Protein AF-A0A0F9A7K4-F1 (afdb_monomer_lite)

Organism: NCBI:txid412755

Secondary structure (DSSP, 8-state):
--B--SHHHHHHHHHHHHTT-TT--B-TTS-BSB--BSS--TT--BHHHHHHHHHHHHHTTSS----HHHHHHHHTEEE-TTS-EEEPTT---HHHHHHHHHHHHHHHS-S----HHHHHHHHGGG-

Structure (mmCIF, N/CA/C/O backbone):
data_AF-A0A0F9A7K4-F1
#
_entry.id   AF-A0A0F9A7K4-F1
#
loop_
_atom_site.group_PDB
_atom_site.id
_atom_site.type_symbol
_atom_site.label_atom_id
_atom_site.label_alt_id
_atom_site.label_comp_id
_atom_site.label_asym_id
_atom_site.label_entity_id
_atom_site.label_seq_id
_atom_site.pdbx_PDB_ins_code
_atom_site.Cartn_x
_atom_site.Cartn_y
_atom_site.Cartn_z
_atom_site.occupancy
_atom_site.B_iso_or_equiv
_atom_site.auth_seq_id
_atom_site.auth_comp_id
_atom_site.auth_asym_id
_atom_site.auth_atom_id
_atom_site.pdbx_PDB_model_num
ATOM 1 N N . ALA A 1 1 ? -9.219 -1.024 3.654 1.00 82.94 1 ALA A N 1
ATOM 2 C CA . ALA A 1 1 ? -9.339 0.405 4.002 1.00 82.94 1 ALA A CA 1
ATOM 3 C C . ALA A 1 1 ? -8.943 1.223 2.784 1.00 82.94 1 ALA A C 1
ATOM 5 O O . ALA A 1 1 ? -7.880 0.925 2.249 1.00 82.94 1 ALA A O 1
ATOM 6 N N . PRO A 1 2 ? -9.754 2.189 2.325 1.00 89.75 2 PRO A N 1
ATOM 7 C CA . PRO A 1 2 ? -9.342 3.106 1.262 1.00 89.75 2 PRO A CA 1
ATOM 8 C C . PRO A 1 2 ? -8.127 3.936 1.696 1.00 89.75 2 PRO A C 1
ATOM 10 O O . PRO A 1 2 ? -8.063 4.356 2.855 1.00 89.75 2 PRO A O 1
ATOM 13 N N . GLU A 1 3 ? -7.175 4.175 0.792 1.00 87.94 3 GLU A N 1
ATOM 14 C CA . GLU A 1 3 ? -6.106 5.145 1.038 1.00 87.94 3 GLU A CA 1
ATOM 15 C C . GLU A 1 3 ? -6.681 6.568 0.995 1.00 87.94 3 GLU A C 1
ATOM 17 O O . GLU A 1 3 ? -7.413 6.943 0.082 1.00 87.94 3 GLU A O 1
ATOM 22 N N . ARG A 1 4 ? -6.336 7.379 1.991 1.00 88.00 4 ARG A N 1
ATOM 23 C CA . ARG A 1 4 ? -6.690 8.792 2.110 1.00 88.00 4 ARG A CA 1
ATOM 24 C C . ARG A 1 4 ? -5.601 9.643 1.450 1.00 88.00 4 ARG A C 1
ATOM 26 O O . ARG A 1 4 ? -4.825 10.301 2.140 1.00 88.00 4 ARG A O 1
ATOM 33 N N . ASN A 1 5 ? -5.539 9.613 0.119 1.00 79.62 5 ASN A N 1
ATOM 34 C CA . ASN A 1 5 ? -4.499 10.258 -0.700 1.00 79.62 5 ASN A CA 1
ATOM 35 C C . ASN A 1 5 ? -4.916 11.606 -1.337 1.00 79.62 5 ASN A C 1
ATOM 37 O O . ASN A 1 5 ? -4.456 11.961 -2.417 1.00 79.62 5 ASN A O 1
ATOM 41 N N . GLY A 1 6 ? -5.765 12.387 -0.663 1.00 77.19 6 GLY A N 1
ATOM 42 C CA . GLY A 1 6 ? -6.286 13.659 -1.181 1.00 77.19 6 GLY A CA 1
ATOM 43 C C . GLY A 1 6 ? -7.694 13.503 -1.760 1.00 77.19 6 GLY A C 1
ATOM 44 O O . GLY A 1 6 ? -8.545 12.879 -1.123 1.00 77.19 6 GLY A O 1
ATOM 45 N N . THR A 1 7 ? -7.952 14.076 -2.940 1.00 81.50 7 THR A N 1
ATOM 46 C CA . THR A 1 7 ? -9.302 14.191 -3.527 1.00 81.50 7 THR A CA 1
ATOM 47 C C . THR A 1 7 ? -9.945 12.836 -3.835 1.00 81.50 7 THR A C 1
ATOM 49 O O . THR A 1 7 ? -11.072 12.592 -3.414 1.00 81.50 7 THR A O 1
ATOM 52 N N . VAL A 1 8 ? -9.234 11.927 -4.514 1.00 85.56 8 VAL A N 1
ATOM 53 C CA . VAL A 1 8 ? -9.802 10.638 -4.957 1.00 85.56 8 VAL A CA 1
ATOM 54 C C . VAL A 1 8 ? -10.168 9.754 -3.764 1.00 85.56 8 VAL A C 1
ATOM 56 O O . VAL A 1 8 ? -11.312 9.313 -3.648 1.00 85.56 8 VAL A O 1
ATOM 59 N N . GLY A 1 9 ? -9.238 9.560 -2.822 1.00 86.06 9 GLY A N 1
ATOM 60 C CA . GLY A 1 9 ? -9.520 8.840 -1.580 1.00 86.06 9 GLY A CA 1
ATOM 61 C C . GLY A 1 9 ? -10.646 9.480 -0.758 1.00 86.06 9 GLY A C 1
ATOM 62 O O . GLY A 1 9 ? -11.473 8.774 -0.184 1.00 86.06 9 GLY A O 1
ATOM 63 N N . GLY A 1 10 ? -10.723 10.815 -0.744 1.00 88.69 10 GLY A N 1
ATOM 64 C CA . GLY A 1 10 ? -11.799 11.561 -0.089 1.00 88.69 10 GLY A CA 1
ATOM 65 C C . GLY A 1 10 ? -13.185 11.253 -0.661 1.00 88.69 10 GLY A C 1
ATOM 66 O O . GLY A 1 10 ? -14.105 10.987 0.110 1.00 88.69 10 GLY A O 1
ATOM 67 N N . ILE A 1 11 ? -13.319 11.211 -1.991 1.00 92.69 11 ILE A N 1
ATOM 68 C CA . ILE A 1 11 ? -14.580 10.875 -2.675 1.00 92.69 11 ILE A CA 1
ATOM 69 C C . ILE A 1 11 ? -15.017 9.447 -2.336 1.00 92.69 11 ILE A C 1
ATOM 71 O O . ILE A 1 11 ? -16.181 9.216 -2.013 1.00 92.69 11 ILE A O 1
ATOM 75 N N . VAL A 1 12 ? -14.088 8.487 -2.350 1.00 92.50 12 VAL A N 1
ATOM 76 C CA . VAL A 1 12 ? -14.391 7.091 -1.996 1.00 92.50 12 VAL A CA 1
ATOM 77 C C . VAL A 1 12 ? -14.906 6.993 -0.558 1.00 92.50 12 VAL A C 1
ATOM 79 O O . VAL A 1 12 ? -15.922 6.348 -0.304 1.00 92.50 12 VAL A O 1
ATOM 82 N N . LEU A 1 13 ? -14.248 7.670 0.387 1.00 93.00 13 LEU A N 1
ATOM 83 C CA . LEU A 1 13 ? -14.691 7.713 1.784 1.00 93.00 13 LEU A CA 1
ATOM 84 C C . LEU A 1 13 ? -16.062 8.385 1.927 1.00 93.00 13 LEU A C 1
ATOM 86 O O . LEU A 1 13 ? -16.905 7.887 2.669 1.00 93.00 13 LEU A O 1
ATOM 90 N N . GLN A 1 14 ? -16.314 9.472 1.194 1.00 93.31 14 GLN A N 1
ATOM 91 C CA . GLN A 1 14 ? -17.624 10.119 1.167 1.00 93.31 14 GLN A CA 1
ATOM 92 C C . GLN A 1 14 ? -18.713 9.155 0.681 1.00 93.31 14 GLN A C 1
ATOM 94 O O . GLN A 1 14 ? -19.751 9.044 1.330 1.00 93.31 14 GLN A O 1
ATOM 99 N N . LYS A 1 15 ? -18.467 8.397 -0.393 1.00 95.00 15 LYS A N 1
ATOM 100 C CA . LYS A 1 15 ? -19.420 7.391 -0.884 1.00 95.00 15 LYS A CA 1
ATOM 101 C C . LYS A 1 15 ? -19.687 6.287 0.131 1.00 95.00 15 LYS A C 1
ATOM 103 O O . LYS A 1 15 ? -20.841 5.917 0.318 1.00 95.00 15 LYS A O 1
ATOM 108 N N . PHE A 1 16 ? -18.672 5.822 0.857 1.00 94.88 16 PHE A N 1
ATOM 109 C CA . PHE A 1 16 ? -18.898 4.881 1.958 1.00 94.88 16 PHE A CA 1
ATOM 110 C C . PHE A 1 16 ? -19.798 5.460 3.062 1.00 94.88 16 PHE A C 1
ATOM 112 O O . PHE A 1 16 ? -20.638 4.730 3.589 1.00 94.88 16 PHE A O 1
ATOM 119 N N . ARG A 1 17 ? -19.676 6.757 3.385 1.00 92.75 17 ARG A N 1
ATOM 120 C CA . ARG A 1 17 ? -20.570 7.430 4.348 1.00 92.75 17 ARG A CA 1
ATOM 121 C C . ARG A 1 17 ? -22.000 7.538 3.830 1.00 92.75 17 ARG A C 1
ATOM 123 O O . ARG A 1 17 ? -22.928 7.235 4.572 1.00 92.75 17 ARG A O 1
ATOM 130 N N . GLU A 1 18 ? -22.175 7.942 2.572 1.00 96.25 18 GLU A N 1
ATOM 131 C CA . GLU A 1 18 ? -23.491 8.041 1.920 1.00 96.25 18 GLU A CA 1
ATOM 132 C C . GLU A 1 18 ? -24.209 6.684 1.909 1.00 96.25 18 GLU A C 1
ATOM 134 O O . GLU A 1 18 ? -25.393 6.601 2.227 1.00 96.25 18 GLU A O 1
ATOM 139 N N . LEU A 1 19 ? -23.46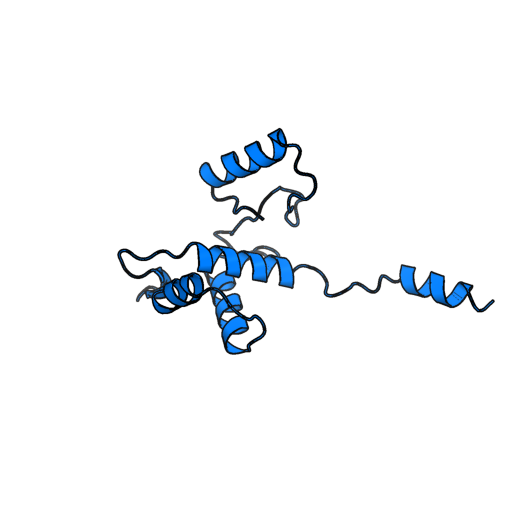4 5.607 1.642 1.00 96.50 19 LEU A N 1
ATOM 140 C CA . LEU A 1 19 ? -23.955 4.227 1.676 1.00 96.50 19 LEU A CA 1
ATOM 141 C C . LEU A 1 19 ? -24.108 3.656 3.096 1.00 96.50 19 LEU A C 1
ATOM 143 O O . LEU A 1 19 ? -24.484 2.495 3.240 1.00 96.50 19 LEU A O 1
ATOM 147 N N . ARG A 1 20 ? -23.809 4.440 4.142 1.00 93.44 20 ARG A N 1
ATOM 148 C CA . ARG A 1 20 ? -23.839 4.021 5.555 1.00 93.44 20 ARG A CA 1
ATOM 149 C C . ARG A 1 20 ? -23.055 2.729 5.811 1.00 93.44 20 ARG A C 1
ATOM 151 O O . ARG A 1 20 ? -23.492 1.873 6.577 1.00 93.44 20 ARG A O 1
ATOM 158 N N . TYR A 1 21 ? -21.898 2.580 5.166 1.00 93.44 21 TYR A N 1
ATOM 159 C CA . TYR A 1 21 ? -21.072 1.388 5.320 1.00 93.44 21 TYR A CA 1
ATOM 160 C C . TYR A 1 21 ? -20.572 1.264 6.773 1.00 93.44 21 TYR A C 1
ATOM 162 O O . TYR A 1 21 ? -19.856 2.155 7.238 1.00 93.44 21 TYR A O 1
ATOM 170 N N . PRO A 1 22 ? -20.921 0.185 7.498 1.00 88.69 22 PRO A N 1
ATOM 171 C CA . PRO A 1 22 ? -20.736 0.130 8.951 1.00 88.69 22 PRO A CA 1
ATOM 172 C C . PRO A 1 22 ? -19.274 -0.069 9.371 1.00 88.69 22 PRO A C 1
ATOM 174 O O . PRO A 1 22 ? -18.840 0.452 10.393 1.00 88.69 22 PRO A O 1
ATOM 177 N N . GLU A 1 23 ? -18.488 -0.779 8.560 1.00 89.00 23 GLU A N 1
ATOM 178 C CA . GLU A 1 23 ? -17.170 -1.305 8.945 1.00 89.00 23 GLU A CA 1
ATOM 179 C C . GLU A 1 23 ? -16.014 -0.537 8.288 1.00 89.00 23 GLU A C 1
ATOM 181 O O . GLU A 1 23 ? -15.056 -1.111 7.752 1.00 89.00 23 GLU A O 1
ATOM 186 N N . LEU A 1 24 ? -16.108 0.795 8.263 1.00 90.56 24 LEU A N 1
ATOM 187 C CA . LEU A 1 24 ? -15.055 1.622 7.687 1.00 90.56 24 LEU A CA 1
ATOM 188 C C . LEU A 1 24 ? -13.849 1.690 8.633 1.00 90.56 24 LEU A C 1
ATOM 190 O O . LEU A 1 24 ? -13.953 2.127 9.777 1.00 90.56 24 LEU A O 1
ATOM 194 N N . TYR A 1 25 ? -12.680 1.281 8.134 1.00 89.31 25 TYR A N 1
ATOM 195 C CA . TYR A 1 25 ? -11.431 1.361 8.893 1.00 89.31 25 TYR A CA 1
ATOM 196 C C . TYR A 1 25 ? -11.144 2.795 9.351 1.00 89.31 25 TYR A C 1
ATOM 198 O O . TYR A 1 25 ? -11.228 3.737 8.555 1.00 89.31 25 TYR A O 1
ATOM 206 N N . ARG A 1 26 ? -10.725 2.923 10.612 1.00 88.50 26 ARG A N 1
ATOM 207 C CA . ARG A 1 26 ? -10.264 4.165 11.230 1.00 88.50 26 ARG A CA 1
ATOM 208 C C . ARG A 1 26 ? -8.816 4.006 11.681 1.00 88.50 26 ARG A C 1
ATOM 210 O O . ARG A 1 26 ? -8.445 2.950 12.195 1.00 88.50 26 ARG A O 1
ATOM 217 N N . ASP A 1 27 ? -8.022 5.045 11.461 1.00 85.06 27 ASP A N 1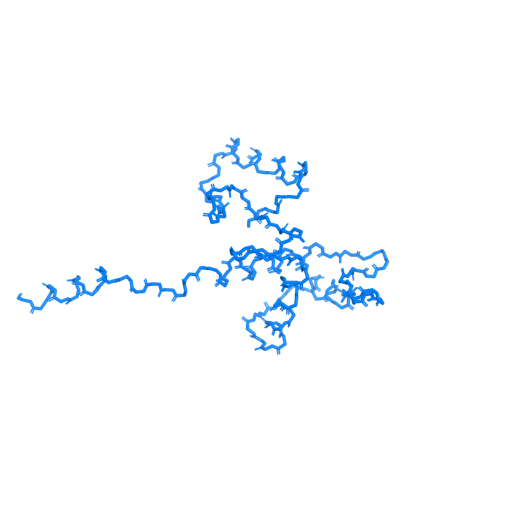
ATOM 218 C CA . ASP A 1 27 ? -6.652 5.130 11.959 1.00 85.06 27 ASP A CA 1
ATOM 219 C C . ASP A 1 27 ? -6.613 5.322 13.489 1.00 85.06 27 ASP A C 1
ATOM 221 O O . ASP A 1 27 ? -7.643 5.413 14.162 1.00 85.06 27 ASP A O 1
ATOM 225 N N . ASP A 1 28 ? -5.406 5.390 14.046 1.00 80.38 28 ASP A N 1
ATOM 226 C CA . ASP A 1 28 ? -5.138 5.601 15.474 1.00 80.38 28 ASP A CA 1
ATOM 227 C C . ASP A 1 28 ? -5.749 6.898 16.033 1.00 80.38 28 ASP A C 1
ATOM 229 O O . ASP A 1 28 ? -5.944 7.025 17.240 1.00 80.38 28 ASP A O 1
ATOM 233 N N . LYS A 1 29 ? -6.088 7.856 15.164 1.00 80.94 29 LYS A N 1
ATOM 234 C CA . LYS A 1 29 ? -6.719 9.135 15.519 1.00 80.94 29 LYS A CA 1
ATOM 235 C C . LYS A 1 29 ? -8.229 9.127 15.295 1.00 80.94 29 LYS A C 1
ATOM 237 O O . LYS A 1 29 ? -8.854 10.187 15.315 1.00 80.94 29 LYS A O 1
ATOM 242 N N . GLY A 1 30 ? -8.811 7.960 15.023 1.00 85.81 30 GLY A N 1
ATOM 243 C CA . GLY A 1 30 ? -10.232 7.800 14.734 1.00 85.81 30 GLY A CA 1
ATOM 244 C C . GLY A 1 30 ? -10.656 8.341 13.366 1.00 85.81 30 GLY A C 1
ATOM 245 O O . GLY A 1 30 ? -11.859 8.378 13.084 1.00 85.81 30 GLY A O 1
ATOM 246 N N . LYS A 1 31 ? -9.711 8.753 12.507 1.00 88.19 31 LYS A N 1
ATOM 247 C CA . LYS A 1 31 ? -10.026 9.270 11.174 1.00 88.19 31 LYS A CA 1
ATOM 248 C C . LYS A 1 31 ? -10.184 8.120 10.191 1.00 88.19 31 LYS A C 1
ATOM 250 O O . LYS A 1 31 ? -9.403 7.178 10.178 1.00 88.19 31 LYS A O 1
ATOM 255 N N . GLU A 1 32 ? -11.172 8.232 9.319 1.00 91.06 32 GLU A N 1
ATOM 256 C CA . GLU A 1 32 ? -11.500 7.187 8.352 1.00 91.06 32 GLU A CA 1
ATOM 257 C C . GLU A 1 32 ? -10.452 7.064 7.238 1.00 91.06 32 GLU A C 1
ATOM 259 O O . GLU A 1 32 ? -9.893 8.063 6.763 1.00 91.06 32 GLU A O 1
ATOM 264 N N . GLY A 1 33 ? -10.223 5.824 6.804 1.00 89.69 33 GLY A N 1
ATOM 265 C CA . GLY A 1 33 ? -9.249 5.481 5.773 1.00 89.69 33 GLY A CA 1
ATOM 266 C C . GLY A 1 33 ? -7.816 5.357 6.294 1.00 89.69 33 GLY A C 1
ATOM 267 O O . GLY A 1 33 ? -7.499 5.691 7.434 1.00 89.69 33 GLY A O 1
ATOM 268 N N . TRP A 1 34 ? -6.941 4.840 5.438 1.00 89.56 34 TRP A N 1
ATOM 269 C CA . TRP A 1 34 ? -5.512 4.718 5.715 1.00 89.56 34 TRP A CA 1
ATOM 270 C C . TRP A 1 34 ? -4.769 5.981 5.291 1.00 89.56 34 TRP A C 1
ATOM 272 O O . TRP A 1 34 ? -4.999 6.482 4.197 1.00 89.56 34 TRP A O 1
ATOM 282 N N . TYR A 1 35 ? -3.842 6.476 6.108 1.00 87.38 35 TYR A N 1
ATOM 283 C CA . TYR A 1 35 ? -3.010 7.622 5.746 1.00 87.38 35 TYR A CA 1
ATOM 284 C C . TYR A 1 35 ? -1.534 7.249 5.706 1.00 87.38 35 TYR A C 1
ATOM 286 O O . TYR A 1 35 ? -0.896 7.075 6.745 1.00 87.38 35 TYR A O 1
ATOM 294 N N . THR A 1 36 ? -0.987 7.192 4.495 1.00 83.88 36 THR A N 1
ATOM 295 C CA . THR A 1 36 ? 0.449 7.038 4.262 1.00 83.88 36 THR A CA 1
ATOM 296 C C . THR A 1 36 ? 1.138 8.374 4.550 1.00 83.88 36 THR A C 1
ATOM 298 O O . THR A 1 36 ? 0.899 9.368 3.865 1.00 83.88 36 THR A O 1
ATOM 301 N N . SER A 1 37 ? 1.968 8.436 5.592 1.00 78.06 37 SER A N 1
ATOM 302 C CA . SER A 1 37 ? 2.605 9.696 5.994 1.00 78.06 37 SER A CA 1
ATOM 303 C C . SER A 1 37 ? 3.829 10.003 5.135 1.00 78.06 37 SER A C 1
ATOM 305 O O . SER A 1 37 ? 4.619 9.115 4.845 1.00 78.06 37 SER A O 1
ATOM 307 N N . ALA A 1 38 ? 4.041 11.269 4.772 1.00 67.62 38 ALA A N 1
ATOM 308 C CA . ALA A 1 38 ? 5.302 11.701 4.160 1.00 67.62 38 ALA A CA 1
ATOM 309 C C . ALA A 1 38 ? 6.456 11.749 5.184 1.00 67.62 38 ALA A C 1
ATOM 311 O O . ALA A 1 38 ? 7.617 11.609 4.817 1.00 67.62 38 ALA A O 1
ATOM 312 N N . SER A 1 39 ? 6.134 11.914 6.473 1.00 63.81 39 SER A N 1
ATOM 313 C CA . SER A 1 39 ? 7.083 11.877 7.589 1.00 63.81 39 SER A CA 1
ATOM 314 C C . SER A 1 39 ? 6.639 10.849 8.631 1.00 63.81 39 SER A C 1
ATOM 316 O O . SER A 1 39 ? 5.545 10.939 9.203 1.00 63.81 39 SER A O 1
ATOM 318 N N . ALA A 1 40 ? 7.456 9.822 8.851 1.00 57.38 40 ALA A N 1
ATOM 319 C CA . ALA A 1 40 ? 7.178 8.798 9.847 1.00 57.38 40 ALA A CA 1
ATOM 320 C C . ALA A 1 40 ? 7.499 9.345 11.249 1.00 57.38 40 ALA A C 1
ATOM 322 O O . ALA A 1 40 ? 8.656 9.546 11.607 1.00 57.38 40 ALA A O 1
ATOM 323 N N . LYS A 1 41 ? 6.463 9.598 12.051 1.00 51.22 41 LYS A N 1
ATOM 324 C CA . LYS A 1 41 ? 6.562 9.596 13.516 1.00 51.22 41 LYS A CA 1
ATOM 325 C C . LYS A 1 41 ? 5.624 8.500 14.008 1.00 51.22 41 LYS A C 1
ATOM 327 O O . LYS A 1 41 ? 4.482 8.491 13.537 1.00 51.22 41 LYS A O 1
ATOM 332 N N . PRO A 1 42 ? 6.053 7.602 14.911 1.00 51.62 42 PRO A N 1
ATOM 333 C CA . PRO A 1 42 ? 5.193 6.536 15.414 1.00 51.62 42 PRO A CA 1
ATOM 334 C C . PRO A 1 42 ? 3.823 7.082 15.861 1.00 51.62 42 PRO A C 1
ATOM 336 O O . PRO A 1 42 ? 3.788 8.146 16.486 1.00 51.62 42 PRO A O 1
ATOM 339 N N . PRO A 1 43 ? 2.702 6.418 15.515 1.00 55.53 43 PRO A N 1
ATOM 340 C CA . PRO A 1 43 ? 2.580 5.114 14.840 1.00 55.53 43 PRO A CA 1
ATOM 341 C C . PRO A 1 43 ? 2.570 5.182 13.299 1.00 55.53 43 PRO A C 1
ATOM 343 O O . PRO A 1 43 ? 2.324 4.179 12.633 1.00 55.53 43 PRO A O 1
ATOM 346 N N . LYS A 1 44 ? 2.813 6.354 12.703 1.00 68.94 44 LYS A N 1
ATOM 347 C CA . LYS A 1 44 ? 2.761 6.537 11.251 1.00 68.94 44 LYS A CA 1
ATOM 348 C C . LYS A 1 44 ? 3.970 5.916 10.569 1.00 68.94 44 LYS A C 1
ATOM 350 O O . LYS A 1 44 ? 5.108 6.141 10.978 1.00 68.94 44 LYS A O 1
ATOM 355 N N . ILE A 1 45 ? 3.707 5.237 9.462 1.00 80.56 45 ILE A N 1
ATOM 356 C CA . ILE A 1 45 ? 4.721 4.694 8.568 1.00 80.56 45 ILE A CA 1
ATOM 357 C C . ILE A 1 45 ? 4.706 5.467 7.249 1.00 80.56 45 ILE A C 1
ATOM 359 O O . ILE A 1 45 ? 3.645 5.849 6.745 1.00 80.56 45 ILE A O 1
ATOM 363 N N . ASP A 1 46 ? 5.892 5.742 6.717 1.00 87.12 46 ASP A N 1
ATOM 364 C CA . ASP A 1 46 ? 6.024 6.305 5.378 1.00 87.12 46 ASP A CA 1
ATOM 365 C C . ASP A 1 46 ? 5.931 5.223 4.296 1.00 87.12 46 ASP A C 1
ATOM 367 O O . ASP A 1 46 ? 6.023 4.023 4.568 1.00 87.12 46 ASP A O 1
ATOM 371 N N . ARG A 1 47 ? 5.734 5.651 3.043 1.00 88.25 47 ARG A N 1
ATOM 372 C CA . ARG A 1 47 ? 5.591 4.739 1.897 1.00 88.25 47 ARG A CA 1
ATOM 373 C C . ARG A 1 47 ? 6.794 3.805 1.749 1.00 88.25 47 ARG A C 1
ATOM 375 O O . ARG A 1 47 ? 6.613 2.635 1.427 1.00 88.25 47 ARG A O 1
ATOM 382 N N . TYR A 1 48 ? 8.006 4.308 1.976 1.00 88.62 48 TYR A N 1
ATOM 383 C CA . TYR A 1 48 ? 9.228 3.526 1.818 1.00 88.62 48 TYR A CA 1
ATOM 384 C C . TYR A 1 48 ? 9.309 2.405 2.860 1.00 88.62 48 TYR A C 1
ATOM 386 O O . TYR A 1 48 ? 9.470 1.241 2.501 1.00 88.62 48 TYR A O 1
ATOM 394 N N . ASN A 1 49 ? 9.119 2.732 4.137 1.00 88.44 49 ASN A N 1
ATOM 395 C CA . ASN A 1 49 ? 9.122 1.775 5.236 1.00 88.44 49 ASN A CA 1
ATOM 396 C C . ASN A 1 49 ? 7.956 0.783 5.129 1.00 88.44 49 ASN A C 1
ATOM 398 O O . ASN A 1 49 ? 8.145 -0.406 5.379 1.00 88.44 49 ASN A O 1
ATOM 402 N N . MET A 1 50 ? 6.775 1.240 4.702 1.00 91.50 50 MET A N 1
ATOM 403 C CA . MET A 1 50 ? 5.619 0.379 4.442 1.00 91.50 50 MET A CA 1
ATOM 404 C C . MET A 1 50 ? 5.943 -0.692 3.398 1.00 91.50 50 MET A C 1
ATOM 406 O O . MET A 1 50 ? 5.683 -1.874 3.632 1.00 91.50 50 MET A O 1
ATOM 410 N N . LEU A 1 51 ? 6.524 -0.282 2.268 1.00 92.81 51 LEU A N 1
ATOM 411 C CA . LEU A 1 51 ? 6.899 -1.186 1.183 1.00 92.81 51 LEU A CA 1
ATOM 412 C C . LEU A 1 51 ? 8.039 -2.118 1.592 1.00 92.81 51 LEU A C 1
ATOM 414 O O . LEU A 1 51 ? 7.932 -3.317 1.363 1.00 92.81 51 LEU A O 1
ATOM 418 N N . LYS A 1 52 ? 9.065 -1.610 2.282 1.00 91.56 52 LYS A N 1
ATOM 419 C CA . LYS A 1 52 ? 10.182 -2.421 2.785 1.00 91.56 52 LYS A CA 1
ATOM 420 C C . LYS A 1 52 ? 9.715 -3.512 3.756 1.00 91.56 52 LYS A C 1
ATOM 422 O O . LYS A 1 52 ? 10.154 -4.654 3.672 1.00 91.56 52 LYS A O 1
ATOM 427 N N . GLN A 1 53 ? 8.804 -3.187 4.675 1.00 91.81 53 GLN A N 1
ATOM 428 C CA . GLN A 1 53 ? 8.235 -4.184 5.589 1.00 91.81 53 GLN A CA 1
ATOM 429 C C . GLN A 1 53 ? 7.370 -5.216 4.858 1.00 91.81 53 GLN A C 1
ATOM 431 O O . GLN A 1 53 ? 7.329 -6.378 5.260 1.00 91.81 53 GLN A O 1
ATOM 436 N N . TYR A 1 54 ? 6.666 -4.807 3.801 1.00 93.75 54 TYR A N 1
ATOM 437 C CA . TYR A 1 54 ? 5.878 -5.729 2.990 1.00 93.75 54 TYR A CA 1
ATOM 438 C C . TYR A 1 54 ? 6.761 -6.656 2.140 1.00 93.75 54 TYR A C 1
ATOM 440 O O . TYR A 1 54 ? 6.501 -7.856 2.084 1.00 93.75 54 TYR A O 1
ATOM 448 N N . GLU A 1 55 ? 7.833 -6.131 1.548 1.00 93.56 55 GLU A N 1
ATOM 449 C CA . GLU A 1 55 ? 8.871 -6.907 0.859 1.00 93.56 55 GLU A CA 1
ATOM 450 C C . GLU A 1 55 ? 9.454 -7.980 1.786 1.00 93.56 55 GLU A C 1
ATOM 452 O O . GLU A 1 55 ? 9.486 -9.161 1.437 1.00 93.56 55 GLU A O 1
ATOM 457 N N . GLU A 1 56 ? 9.815 -7.596 3.011 1.00 93.56 56 GLU A N 1
ATOM 458 C CA . GLU A 1 56 ? 10.312 -8.527 4.023 1.00 93.56 56 GLU A CA 1
ATOM 459 C C . GLU A 1 56 ? 9.280 -9.612 4.368 1.00 93.56 56 GLU A C 1
ATOM 461 O O . GLU A 1 56 ? 9.609 -10.795 4.454 1.00 93.56 56 GLU A O 1
ATOM 466 N N . ALA A 1 57 ? 8.004 -9.241 4.505 1.00 93.94 57 ALA A N 1
ATOM 467 C CA . ALA A 1 57 ? 6.930 -10.194 4.768 1.00 93.94 57 ALA A CA 1
ATOM 468 C C . ALA A 1 57 ? 6.746 -11.214 3.632 1.00 93.94 57 ALA A C 1
ATOM 470 O O . ALA A 1 57 ? 6.420 -12.373 3.899 1.00 93.94 57 ALA A O 1
ATOM 471 N N . ILE A 1 58 ? 6.960 -10.808 2.378 1.00 93.94 58 ILE A N 1
ATOM 472 C CA . ILE A 1 58 ? 6.957 -11.710 1.219 1.00 93.94 58 ILE A CA 1
ATOM 473 C C . ILE A 1 58 ? 8.172 -12.638 1.268 1.00 93.94 58 ILE A C 1
ATOM 475 O O . ILE A 1 58 ? 8.012 -13.855 1.156 1.00 93.94 58 ILE A O 1
ATOM 479 N N . ARG A 1 59 ? 9.369 -12.086 1.503 1.00 93.56 59 ARG A N 1
ATOM 480 C CA . ARG A 1 59 ? 10.627 -12.842 1.586 1.00 93.56 59 ARG A CA 1
ATOM 481 C C . ARG A 1 59 ? 10.580 -13.923 2.667 1.00 93.56 59 ARG A C 1
ATOM 483 O O . ARG A 1 59 ? 11.000 -15.051 2.431 1.00 93.56 59 ARG A O 1
ATOM 490 N N . LEU A 1 60 ? 10.008 -13.595 3.825 1.00 95.50 60 LEU A N 1
ATOM 491 C CA . LEU A 1 60 ? 9.823 -14.510 4.955 1.00 95.50 60 LEU A CA 1
ATOM 492 C C . LEU A 1 60 ? 8.568 -15.393 4.842 1.00 95.50 60 LEU A C 1
ATOM 494 O O . LEU A 1 60 ? 8.254 -16.126 5.778 1.00 95.50 60 LEU A O 1
ATOM 498 N N . ARG A 1 61 ? 7.817 -15.317 3.733 1.00 92.81 61 ARG A N 1
ATOM 499 C CA . ARG A 1 61 ? 6.542 -16.035 3.527 1.00 92.81 61 ARG A CA 1
ATOM 500 C C . ARG A 1 61 ? 5.504 -15.80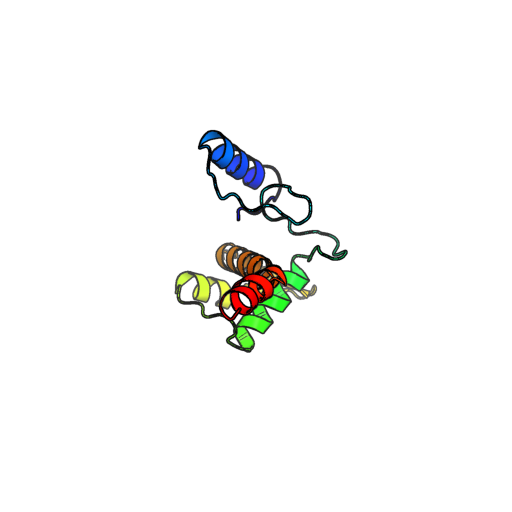2 4.638 1.00 92.81 61 ARG A C 1
ATOM 502 O O . ARG A 1 61 ? 4.622 -16.627 4.862 1.00 92.81 61 ARG A O 1
ATOM 509 N N . ALA A 1 62 ? 5.551 -14.649 5.305 1.00 93.31 62 ALA A N 1
ATOM 510 C CA . ALA A 1 62 ? 4.571 -14.247 6.318 1.00 93.31 62 ALA A CA 1
ATOM 511 C C . ALA A 1 62 ? 3.208 -13.840 5.708 1.00 93.31 62 ALA A C 1
ATOM 513 O O . ALA A 1 62 ? 2.207 -13.649 6.417 1.00 93.31 62 ALA A O 1
ATOM 514 N N . THR A 1 63 ? 3.164 -13.702 4.381 1.00 91.56 63 THR A N 1
ATOM 515 C CA . THR A 1 63 ? 1.964 -13.498 3.571 1.00 91.56 63 THR A CA 1
ATOM 516 C C . THR A 1 63 ? 2.089 -14.243 2.240 1.00 91.56 63 THR A C 1
ATOM 518 O O . THR A 1 63 ? 3.193 -14.434 1.733 1.00 91.56 63 THR A O 1
ATOM 521 N N . VAL A 1 64 ? 0.958 -14.669 1.672 1.00 91.38 64 VAL A N 1
ATOM 522 C CA . VAL A 1 64 ? 0.898 -15.409 0.402 1.00 91.38 64 VAL A CA 1
ATOM 523 C C . VAL A 1 64 ? 0.098 -14.599 -0.613 1.00 91.38 64 VAL A C 1
ATOM 525 O O . VAL A 1 64 ? -1.043 -14.211 -0.351 1.00 91.38 64 VAL A O 1
ATOM 528 N N . VAL A 1 65 ? 0.681 -14.358 -1.787 1.00 93.25 65 VAL A N 1
ATOM 529 C CA . VAL A 1 65 ? 0.021 -13.665 -2.900 1.00 93.25 65 VAL A CA 1
ATOM 530 C C . VAL A 1 65 ? -0.489 -14.707 -3.889 1.00 93.25 65 VAL A C 1
ATOM 532 O O . VAL A 1 65 ? 0.294 -15.439 -4.479 1.00 93.25 65 VAL A O 1
ATOM 535 N N . ARG A 1 66 ? -1.814 -14.783 -4.054 1.00 93.62 66 ARG A N 1
ATOM 536 C CA . ARG A 1 66 ? -2.487 -15.745 -4.952 1.00 93.62 66 ARG A CA 1
ATOM 537 C C . ARG A 1 66 ? -3.053 -15.118 -6.230 1.00 93.62 66 ARG A C 1
ATOM 539 O O . ARG A 1 66 ? -3.737 -15.786 -6.989 1.00 93.62 66 ARG A O 1
ATOM 546 N N . SER A 1 67 ? -2.825 -13.824 -6.446 1.00 94.50 67 SER A N 1
ATOM 547 C CA . SER A 1 67 ? -3.317 -13.104 -7.625 1.00 94.50 67 SER A CA 1
ATOM 548 C C . SER A 1 67 ? -2.202 -13.018 -8.656 1.00 94.50 67 SER A C 1
ATOM 550 O O . SER A 1 67 ? -1.158 -12.434 -8.368 1.00 94.50 67 SER A O 1
ATOM 552 N N . PHE A 1 68 ? -2.442 -13.578 -9.842 1.00 94.25 68 PHE A N 1
ATOM 553 C CA . PHE A 1 68 ? -1.494 -13.536 -10.955 1.00 94.25 68 PHE A CA 1
ATOM 554 C C . PHE A 1 68 ? -1.149 -12.095 -11.350 1.00 94.25 68 PHE A C 1
ATOM 556 O O . PHE A 1 68 ? 0.018 -11.750 -11.481 1.00 94.25 68 PHE A O 1
ATOM 563 N N . GLU A 1 69 ? -2.154 -11.224 -11.430 1.00 93.81 69 GLU A N 1
ATOM 564 C CA . GLU A 1 69 ? -1.972 -9.802 -11.741 1.00 93.81 69 GLU A CA 1
ATOM 565 C C . GLU A 1 69 ? -1.096 -9.094 -10.702 1.00 93.81 69 GLU A C 1
ATOM 567 O O . GLU A 1 69 ? -0.210 -8.325 -11.058 1.00 93.81 69 GLU A O 1
ATOM 572 N N . ALA A 1 70 ? -1.304 -9.383 -9.412 1.00 93.12 70 ALA A N 1
ATOM 573 C CA . ALA A 1 70 ? -0.484 -8.804 -8.353 1.00 93.12 70 ALA A CA 1
ATOM 574 C C . ALA A 1 70 ? 0.969 -9.293 -8.429 1.00 93.12 70 ALA A C 1
ATOM 576 O O . ALA A 1 70 ? 1.881 -8.504 -8.214 1.00 93.12 70 ALA A O 1
ATOM 577 N N . ILE A 1 71 ? 1.190 -10.570 -8.760 1.00 93.75 71 ILE A N 1
ATOM 578 C CA . ILE A 1 71 ? 2.538 -11.106 -9.003 1.00 93.75 71 ILE A CA 1
ATOM 579 C C . ILE A 1 71 ? 3.173 -10.402 -10.212 1.00 93.75 71 ILE A C 1
ATOM 581 O O . ILE A 1 71 ? 4.340 -10.020 -10.150 1.00 93.75 71 ILE A O 1
ATOM 585 N N . GLY A 1 72 ? 2.394 -10.169 -11.272 1.00 93.50 72 GLY A N 1
ATOM 586 C CA . GLY A 1 72 ? 2.813 -9.401 -12.443 1.00 93.50 72 GLY A CA 1
ATOM 587 C C . GLY A 1 72 ? 3.269 -7.988 -12.078 1.00 93.50 72 GLY A C 1
ATOM 588 O O . GLY A 1 72 ? 4.390 -7.609 -12.409 1.00 93.50 72 GLY A O 1
ATOM 589 N N . GLU A 1 73 ? 2.466 -7.233 -11.325 1.00 94.19 73 GLU A N 1
ATOM 590 C CA . GLU A 1 73 ? 2.864 -5.901 -10.849 1.00 94.19 73 GLU A CA 1
ATOM 591 C C . GLU A 1 73 ? 4.141 -5.956 -10.003 1.00 94.19 73 GLU A C 1
ATOM 593 O O . GLU A 1 73 ? 5.079 -5.205 -10.270 1.00 94.19 73 GLU A O 1
ATOM 598 N N . MET A 1 74 ? 4.224 -6.896 -9.052 1.00 93.75 74 MET A N 1
ATOM 599 C CA . MET A 1 74 ? 5.405 -7.087 -8.200 1.00 93.75 74 MET A CA 1
ATOM 600 C C . MET A 1 74 ? 6.676 -7.367 -9.012 1.00 93.75 74 MET A C 1
ATOM 602 O O . MET A 1 74 ? 7.733 -6.852 -8.663 1.00 93.75 74 MET A O 1
ATOM 606 N N . SER A 1 75 ? 6.583 -8.122 -10.113 1.00 92.75 75 SER A N 1
ATOM 607 C CA . SER A 1 75 ? 7.729 -8.411 -10.992 1.00 92.75 75 SER A CA 1
ATOM 608 C C . SER A 1 75 ? 8.273 -7.178 -11.726 1.00 92.75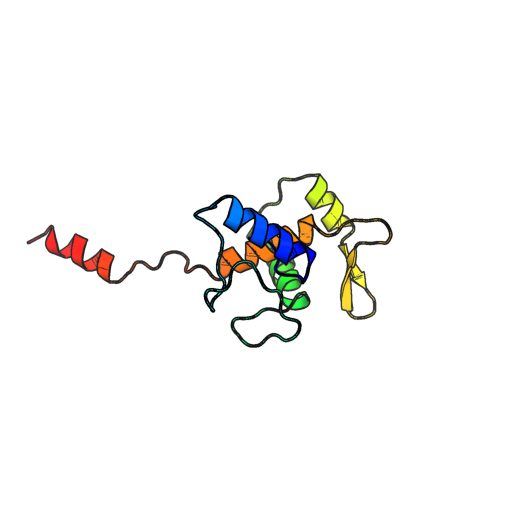 75 SER A C 1
ATOM 610 O O . SER A 1 75 ? 9.414 -7.172 -12.179 1.00 92.75 75 SER A O 1
ATOM 612 N N . THR A 1 76 ? 7.467 -6.117 -11.814 1.00 92.94 76 THR A N 1
ATOM 613 C CA . THR A 1 76 ? 7.819 -4.844 -12.461 1.00 92.94 76 THR A CA 1
ATOM 614 C C . THR A 1 76 ? 7.979 -3.692 -11.470 1.00 92.94 76 THR A C 1
ATOM 616 O O . THR A 1 76 ? 8.176 -2.545 -11.878 1.00 92.94 76 THR A O 1
ATOM 619 N N . PHE A 1 77 ? 7.891 -3.979 -10.171 1.00 91.50 77 PHE A N 1
ATOM 620 C CA . PHE A 1 77 ? 8.011 -2.991 -9.112 1.00 91.50 77 PHE A CA 1
ATOM 621 C C . PHE A 1 77 ? 9.465 -2.919 -8.648 1.00 91.50 77 PHE A C 1
ATOM 623 O O . PHE A 1 77 ? 9.972 -3.809 -7.969 1.00 91.50 77 PHE A O 1
ATOM 630 N N . ILE A 1 78 ? 10.153 -1.858 -9.060 1.00 91.56 78 ILE A N 1
ATOM 631 C CA . ILE A 1 78 ? 11.603 -1.720 -8.937 1.00 91.56 78 ILE A CA 1
ATOM 632 C C . ILE A 1 78 ? 11.984 -0.598 -7.977 1.00 91.56 78 ILE A C 1
ATOM 634 O O . ILE A 1 78 ? 11.193 0.290 -7.648 1.00 91.56 78 ILE A O 1
ATOM 638 N N . ARG A 1 79 ? 13.251 -0.599 -7.572 1.00 89.94 79 ARG A N 1
ATOM 639 C CA . ARG A 1 79 ? 13.868 0.512 -6.858 1.00 89.94 79 ARG A CA 1
ATOM 640 C C . ARG A 1 79 ? 14.648 1.367 -7.856 1.00 89.94 79 ARG A C 1
ATOM 642 O O . ARG A 1 79 ? 15.518 0.860 -8.548 1.00 89.94 79 ARG A O 1
ATOM 649 N N . SER A 1 80 ? 14.303 2.647 -7.970 1.00 87.44 80 SER A N 1
ATOM 650 C CA . SER A 1 80 ? 15.046 3.609 -8.795 1.00 87.44 80 SER A CA 1
ATOM 651 C C . SER A 1 80 ? 16.431 3.891 -8.210 1.00 87.44 80 SER A C 1
ATOM 653 O O . SER A 1 80 ? 16.602 3.731 -7.002 1.00 87.44 80 SER A O 1
ATOM 655 N N . ASP A 1 81 ? 17.325 4.486 -8.998 1.00 84.25 81 ASP A N 1
ATOM 656 C CA . ASP A 1 81 ? 18.664 4.921 -8.557 1.00 84.25 81 ASP A CA 1
ATOM 657 C C . ASP A 1 81 ? 18.630 5.840 -7.323 1.00 84.25 81 ASP A C 1
ATOM 659 O O . ASP A 1 81 ? 19.469 5.742 -6.435 1.00 84.25 81 ASP A O 1
ATOM 663 N N . GLY A 1 82 ? 17.585 6.664 -7.183 1.00 81.00 82 GLY A N 1
ATOM 664 C CA . GLY A 1 82 ? 17.342 7.488 -5.990 1.00 81.00 82 GLY A CA 1
ATOM 665 C C . GLY A 1 82 ? 16.780 6.729 -4.777 1.00 81.00 82 GLY A C 1
ATOM 666 O O . GLY A 1 82 ? 16.224 7.342 -3.868 1.00 81.00 82 GLY A O 1
ATOM 667 N N . GLY A 1 83 ? 16.807 5.395 -4.785 1.00 81.75 83 GLY A N 1
ATOM 668 C CA . GLY A 1 83 ? 16.353 4.533 -3.692 1.00 81.75 83 GLY A CA 1
ATOM 669 C C . GLY A 1 83 ? 14.834 4.434 -3.498 1.00 81.75 83 GLY A C 1
ATOM 670 O O . GLY A 1 83 ? 14.401 3.708 -2.598 1.00 81.75 83 GLY A O 1
ATOM 671 N N . LYS A 1 84 ? 14.024 5.122 -4.313 1.00 85.44 84 LYS A N 1
ATOM 672 C CA . LYS A 1 84 ? 12.553 5.101 -4.249 1.00 85.44 84 LYS A CA 1
ATOM 673 C C . LYS A 1 84 ? 11.969 3.891 -4.978 1.00 85.44 84 LYS A C 1
ATOM 675 O O . LYS A 1 84 ? 12.446 3.518 -6.045 1.00 85.44 84 LYS A O 1
ATOM 680 N N . TYR A 1 85 ? 10.903 3.316 -4.429 1.00 88.56 85 TYR A N 1
ATOM 681 C CA . TYR A 1 85 ? 10.131 2.276 -5.109 1.00 88.56 85 TYR A CA 1
ATOM 682 C C . TYR A 1 85 ? 9.199 2.888 -6.160 1.00 88.56 85 TYR A C 1
ATOM 684 O O . TYR A 1 85 ? 8.501 3.863 -5.863 1.00 88.56 85 TYR A O 1
ATOM 692 N N . LYS A 1 86 ? 9.171 2.308 -7.362 1.00 90.81 86 LYS A N 1
ATOM 693 C CA . LYS A 1 86 ? 8.284 2.698 -8.466 1.00 90.81 86 LYS A CA 1
ATOM 694 C C . LYS A 1 86 ? 7.973 1.504 -9.371 1.00 90.81 86 LYS A C 1
ATOM 696 O O . LYS A 1 86 ? 8.792 0.597 -9.500 1.00 90.81 86 LYS A O 1
ATOM 701 N N . ALA A 1 87 ? 6.830 1.531 -10.049 1.00 91.44 87 ALA A N 1
ATOM 702 C CA . ALA A 1 87 ? 6.608 0.644 -11.187 1.00 91.44 87 ALA A CA 1
ATOM 703 C C . ALA A 1 87 ? 7.530 1.024 -12.360 1.00 91.44 87 ALA A C 1
ATOM 705 O O . ALA A 1 87 ? 7.904 2.192 -12.529 1.00 91.44 87 ALA A O 1
ATOM 706 N N . LEU A 1 88 ? 7.892 0.035 -13.180 1.00 90.75 88 LEU A N 1
ATOM 707 C CA . LEU A 1 88 ? 8.460 0.277 -14.505 1.00 90.75 88 LEU A CA 1
ATOM 708 C C . LEU A 1 88 ? 7.508 1.132 -15.355 1.00 90.75 88 LEU A C 1
ATOM 710 O O . LEU A 1 88 ? 6.294 1.132 -15.153 1.00 90.75 88 LEU A O 1
ATOM 714 N N . SER A 1 89 ? 8.067 1.855 -16.328 1.00 88.94 89 SER A N 1
ATOM 715 C CA . SER A 1 89 ? 7.276 2.716 -17.213 1.00 88.94 89 SER A CA 1
ATOM 716 C C . SER A 1 89 ? 6.151 1.928 -17.897 1.00 88.94 89 SER A C 1
ATOM 718 O O . SER A 1 89 ? 6.384 0.836 -18.418 1.00 88.94 89 SER A O 1
ATOM 720 N N . GLY A 1 90 ? 4.930 2.469 -17.868 1.00 88.44 90 GLY A N 1
ATOM 721 C CA . GLY A 1 90 ? 3.739 1.834 -18.444 1.00 88.44 90 GLY A CA 1
ATOM 722 C C . GLY A 1 90 ? 3.163 0.662 -17.637 1.00 88.44 90 GLY A C 1
ATOM 723 O O . GLY A 1 90 ? 2.302 -0.053 -18.146 1.00 88.44 90 GLY A O 1
ATOM 724 N N . ARG A 1 91 ? 3.626 0.434 -16.400 1.00 91.50 91 ARG A N 1
ATOM 725 C CA . ARG A 1 91 ? 3.111 -0.608 -15.494 1.00 91.50 91 ARG A CA 1
ATOM 726 C C . ARG A 1 91 ? 2.407 0.002 -14.279 1.00 91.50 91 ARG A C 1
ATOM 728 O O . ARG A 1 91 ? 2.636 1.159 -13.939 1.00 91.50 91 ARG A O 1
ATOM 735 N N . MET A 1 92 ? 1.544 -0.790 -13.645 1.00 90.94 92 MET A N 1
ATOM 736 C CA . MET A 1 92 ? 0.748 -0.392 -12.476 1.00 90.94 92 MET A CA 1
ATOM 737 C C . MET A 1 92 ? 1.430 -0.817 -11.167 1.00 90.94 92 MET A C 1
ATOM 739 O O . MET A 1 92 ? 2.158 -1.809 -11.145 1.00 90.94 92 MET A O 1
ATOM 743 N N . ASP A 1 93 ? 1.177 -0.086 -10.078 1.00 91.38 93 ASP A N 1
ATOM 744 C CA . ASP A 1 93 ? 1.615 -0.425 -8.713 1.00 91.38 93 ASP A CA 1
ATOM 745 C C . ASP A 1 93 ? 0.475 -0.489 -7.681 1.00 91.38 93 ASP A C 1
ATOM 747 O O . ASP A 1 93 ? 0.717 -0.739 -6.493 1.00 91.38 93 ASP A O 1
ATOM 751 N N . ASP A 1 94 ? -0.771 -0.290 -8.112 1.00 90.56 94 ASP A N 1
ATOM 752 C CA . ASP A 1 94 ? -1.926 -0.166 -7.224 1.00 90.56 94 ASP A CA 1
ATOM 753 C C . ASP A 1 94 ? -2.135 -1.409 -6.349 1.00 90.56 94 ASP A C 1
ATOM 755 O O . ASP A 1 94 ? -2.394 -1.291 -5.144 1.00 90.56 94 ASP A O 1
ATOM 759 N N . ARG A 1 95 ? -1.986 -2.625 -6.903 1.00 94.12 95 ARG A N 1
ATOM 760 C CA . ARG A 1 95 ? -2.187 -3.865 -6.132 1.00 94.12 95 ARG A CA 1
ATOM 761 C C . ARG A 1 95 ? -1.049 -4.071 -5.140 1.00 94.12 95 ARG A C 1
ATOM 763 O O . ARG A 1 95 ? -1.293 -4.587 -4.045 1.00 94.12 95 ARG A O 1
ATOM 770 N N . VAL A 1 96 ? 0.173 -3.662 -5.484 1.00 94.00 96 VAL A N 1
ATOM 771 C CA . VAL A 1 96 ? 1.321 -3.698 -4.563 1.00 94.00 96 VAL A CA 1
ATOM 772 C C . VAL A 1 96 ? 1.064 -2.774 -3.372 1.00 94.00 96 VAL A C 1
ATOM 774 O O . VAL A 1 96 ? 1.186 -3.202 -2.220 1.00 94.00 96 VAL A O 1
ATOM 777 N N . LEU A 1 97 ? 0.622 -1.540 -3.628 1.00 92.44 97 LEU A N 1
ATOM 778 C CA . LEU A 1 97 ? 0.318 -0.565 -2.579 1.00 92.44 97 LEU A CA 1
ATOM 779 C C . LEU A 1 97 ? -0.848 -0.999 -1.697 1.00 92.44 97 LEU A C 1
ATOM 781 O O . LEU A 1 97 ? -0.723 -0.993 -0.470 1.00 92.44 97 LEU A O 1
ATOM 785 N N . ALA A 1 98 ? -1.953 -1.447 -2.293 1.00 93.19 98 ALA A N 1
ATOM 786 C CA . ALA A 1 98 ? -3.117 -1.917 -1.548 1.00 93.19 98 ALA A CA 1
ATOM 787 C C . ALA A 1 98 ? -2.758 -3.070 -0.593 1.00 93.19 98 ALA A C 1
ATOM 789 O O . ALA A 1 98 ? -3.229 -3.126 0.552 1.00 93.19 98 ALA A O 1
ATOM 790 N N . ARG A 1 99 ? -1.881 -3.983 -1.027 1.00 94.75 99 ARG A N 1
ATOM 791 C CA . ARG A 1 99 ? -1.402 -5.097 -0.198 1.00 94.75 99 ARG A CA 1
ATOM 792 C C . ARG A 1 99 ? -0.469 -4.637 0.912 1.00 94.75 99 ARG A C 1
ATOM 794 O O . ARG A 1 99 ? -0.621 -5.108 2.039 1.00 94.75 99 ARG A O 1
ATOM 801 N N . ALA A 1 100 ? 0.439 -3.710 0.626 1.00 93.31 100 ALA A N 1
ATOM 802 C CA . ALA A 1 100 ? 1.335 -3.151 1.629 1.00 93.31 100 ALA A CA 1
ATOM 803 C C . ALA A 1 100 ? 0.556 -2.409 2.733 1.00 93.31 100 ALA A C 1
ATOM 805 O O . ALA A 1 100 ? 0.806 -2.636 3.917 1.00 93.31 100 ALA A O 1
ATOM 806 N N . ILE A 1 101 ? -0.469 -1.628 2.370 1.00 91.88 101 ILE A N 1
ATOM 807 C CA . ILE A 1 101 ? -1.400 -0.997 3.323 1.00 91.88 101 ILE A CA 1
ATOM 808 C C . ILE A 1 101 ? -2.119 -2.058 4.162 1.00 91.88 101 ILE A C 1
ATOM 810 O O . ILE A 1 101 ? -2.179 -1.970 5.389 1.00 91.88 101 ILE A O 1
ATOM 814 N N . THR A 1 102 ? -2.644 -3.099 3.514 1.00 91.88 102 THR A N 1
ATOM 815 C CA . THR A 1 102 ? -3.344 -4.193 4.206 1.00 91.88 102 THR A CA 1
ATOM 816 C C . THR A 1 102 ? -2.430 -4.907 5.204 1.00 91.88 102 THR A C 1
ATOM 818 O O . THR A 1 102 ? -2.861 -5.235 6.311 1.00 91.88 102 THR A O 1
ATOM 821 N N . TRP A 1 103 ? -1.161 -5.115 4.845 1.00 92.19 103 TRP A N 1
ATOM 822 C CA . TRP A 1 103 ? -0.158 -5.685 5.739 1.00 92.19 103 TRP A CA 1
ATOM 823 C C . TRP A 1 103 ? 0.068 -4.815 6.980 1.00 92.19 103 TRP A C 1
ATOM 825 O O . TRP A 1 103 ? 0.060 -5.346 8.090 1.00 92.19 103 TRP A O 1
ATOM 835 N N . GLN A 1 104 ? 0.179 -3.494 6.817 1.00 89.56 104 GLN A N 1
ATOM 836 C CA . GLN A 1 104 ? 0.334 -2.564 7.942 1.00 89.56 104 GLN A CA 1
ATOM 837 C C . GLN A 1 104 ? -0.887 -2.535 8.866 1.00 89.56 104 GLN A C 1
ATOM 839 O O . GLN A 1 104 ? -0.771 -2.551 10.092 1.00 89.56 104 GLN A O 1
ATOM 844 N N . ILE A 1 105 ? -2.091 -2.556 8.298 1.00 88.38 105 ILE A N 1
ATOM 845 C CA . ILE A 1 105 ? -3.318 -2.641 9.099 1.00 88.38 105 ILE A CA 1
ATOM 846 C C . ILE A 1 105 ? -3.355 -3.960 9.882 1.00 88.38 105 ILE A C 1
ATOM 848 O O . ILE A 1 105 ? -3.797 -3.996 11.027 1.00 88.38 105 ILE A O 1
ATOM 852 N N . ARG A 1 106 ? -2.877 -5.061 9.290 1.00 87.00 106 ARG A N 1
ATOM 853 C CA . ARG A 1 106 ? -2.797 -6.357 9.973 1.00 87.00 106 ARG A CA 1
ATOM 854 C C . ARG A 1 106 ? -1.758 -6.356 11.096 1.00 87.00 106 ARG A C 1
ATOM 856 O O . ARG A 1 106 ? -2.025 -6.956 12.131 1.00 87.00 106 ARG A O 1
ATOM 863 N N . SER A 1 107 ? -0.592 -5.743 10.897 1.00 80.12 107 SER A N 1
ATOM 864 C CA . SER A 1 107 ? 0.493 -5.726 11.890 1.00 80.12 107 SER A CA 1
ATOM 865 C C . SER A 1 107 ? 0.204 -4.811 13.082 1.00 80.12 107 SER A C 1
ATOM 867 O O . SER A 1 107 ? 0.696 -5.074 14.175 1.00 80.12 107 SER A O 1
ATOM 869 N N . THR A 1 108 ? -0.611 -3.771 12.888 1.00 73.00 108 THR A N 1
ATOM 870 C CA . THR A 1 108 ? -1.019 -2.824 13.942 1.00 73.00 108 THR A CA 1
ATOM 871 C C . THR A 1 108 ? -2.171 -3.329 14.808 1.00 73.00 108 THR A C 1
ATOM 873 O O . THR A 1 108 ? -2.323 -2.880 15.944 1.00 73.00 108 THR A O 1
ATOM 876 N N . LYS A 1 109 ? -2.975 -4.283 14.322 1.00 63.81 109 LYS A N 1
ATOM 877 C CA . LYS A 1 109 ? -3.964 -4.962 15.166 1.00 63.81 109 LYS A CA 1
ATOM 878 C C . LYS A 1 109 ? -3.228 -5.870 16.161 1.00 63.81 109 LYS A C 1
ATOM 880 O O . LYS A 1 109 ? -2.442 -6.711 15.718 1.00 63.81 109 LYS A O 1
ATOM 885 N N . PRO A 1 110 ? -3.485 -5.763 17.480 1.00 51.91 110 PRO A N 1
ATOM 886 C CA . PRO A 1 110 ? -2.950 -6.716 18.442 1.00 51.91 110 PRO A CA 1
ATOM 887 C C . PRO A 1 110 ? -3.319 -8.128 17.981 1.00 51.91 110 PRO A C 1
ATOM 889 O O . PRO A 1 110 ? -4.492 -8.408 17.722 1.00 51.91 110 PRO A O 1
ATOM 892 N N . ARG A 1 111 ? -2.327 -9.014 17.836 1.00 46.38 111 ARG A N 1
ATOM 893 C CA . ARG A 1 111 ? -2.566 -10.441 17.590 1.00 46.38 111 ARG A CA 1
ATOM 894 C C . ARG A 1 111 ? -3.219 -11.020 18.840 1.00 46.38 111 ARG A C 1
ATOM 896 O O . ARG A 1 111 ? -2.511 -11.510 19.701 1.00 46.38 111 ARG A O 1
ATOM 903 N N . GLY A 1 112 ? -4.537 -10.882 18.958 1.00 44.19 112 GLY A N 1
ATOM 904 C CA . GLY A 1 112 ? -5.287 -11.304 20.133 1.00 44.19 112 GLY A CA 1
ATOM 905 C C . GLY A 1 112 ? -4.737 -10.683 21.413 1.00 44.19 112 GLY A C 1
ATOM 906 O O . GLY A 1 112 ? -3.921 -11.279 22.109 1.00 44.19 112 GLY A O 1
ATOM 907 N N . THR A 1 113 ? -5.241 -9.517 21.802 1.00 39.16 113 THR A N 1
ATOM 908 C CA . THR A 1 113 ? -5.325 -9.256 23.236 1.00 39.16 113 THR A CA 1
ATOM 909 C C . THR A 1 113 ? -6.243 -10.336 23.808 1.00 39.16 113 THR A C 1
ATOM 911 O O . THR A 1 113 ? -7.465 -10.236 23.724 1.00 39.16 113 THR A O 1
ATOM 914 N N . PHE A 1 114 ? -5.666 -11.392 24.389 1.00 42.50 114 PHE A N 1
ATOM 915 C CA . PHE A 1 114 ? -6.312 -12.051 25.517 1.00 42.50 114 PHE A CA 1
ATOM 916 C C . PHE A 1 114 ? -6.487 -10.952 26.560 1.00 42.50 114 PHE A C 1
ATOM 918 O O . PHE A 1 114 ? -5.582 -10.640 27.329 1.00 42.50 114 PHE A O 1
ATOM 925 N N . GLY A 1 115 ? -7.617 -10.250 26.482 1.00 36.91 115 GLY A N 1
ATOM 926 C CA . GLY A 1 115 ? -7.952 -9.231 27.451 1.00 36.91 115 GLY A CA 1
ATOM 927 C C . GLY A 1 115 ? -7.954 -9.890 28.821 1.00 36.91 115 GLY A C 1
ATOM 928 O O . GLY A 1 115 ? -8.495 -10.981 28.988 1.00 36.91 115 GLY A O 1
ATOM 929 N N . PHE A 1 116 ? -7.388 -9.220 29.816 1.00 46.38 116 PHE A N 1
ATOM 930 C CA . PHE A 1 116 ? -7.440 -9.647 31.217 1.00 46.38 116 PHE A CA 1
ATOM 931 C C . PHE A 1 116 ? -8.887 -9.943 31.695 1.00 46.38 116 PHE A C 1
ATOM 933 O O . PHE A 1 116 ? -9.099 -10.700 32.639 1.00 46.38 116 PHE A O 1
ATOM 940 N N . GLY A 1 117 ? -9.906 -9.410 31.002 1.00 42.19 117 GLY A N 1
ATOM 941 C CA . GLY A 1 117 ? -11.325 -9.722 31.216 1.00 42.19 117 GLY A CA 1
ATOM 942 C C . GLY A 1 117 ? -11.774 -11.125 30.772 1.00 42.19 117 GLY A C 1
ATOM 943 O O . GLY A 1 117 ? -12.802 -11.607 31.243 1.00 42.19 117 GLY A O 1
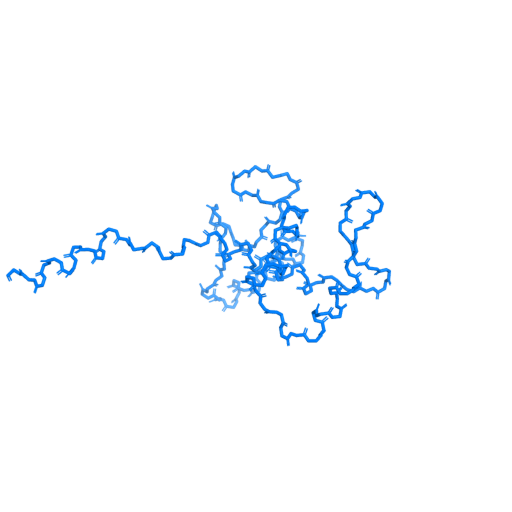ATOM 944 N N . SER A 1 118 ? -11.015 -11.808 29.912 1.00 42.38 118 SER A N 1
ATOM 945 C CA . SER A 1 118 ? -11.266 -13.201 29.513 1.00 42.38 118 SER A CA 1
ATOM 946 C C . SER A 1 118 ? -10.855 -14.191 30.609 1.00 42.38 118 SER A C 1
ATOM 948 O O . SER A 1 118 ? -11.472 -15.243 30.740 1.00 42.38 118 SER A O 1
ATOM 950 N N . TYR A 1 119 ? -9.868 -13.832 31.441 1.00 45.53 119 TYR A N 1
ATOM 951 C CA . TYR A 1 119 ? -9.403 -14.664 32.558 1.00 45.53 119 TYR A CA 1
ATOM 952 C C . TYR A 1 119 ? -10.423 -14.717 33.706 1.00 45.53 119 TYR A C 1
ATOM 954 O O . TYR A 1 119 ? -10.665 -15.781 34.273 1.00 45.53 119 TYR A O 1
ATOM 962 N N . LYS A 1 120 ? -11.103 -13.598 34.008 1.00 43.44 120 LYS A N 1
ATOM 963 C CA . LYS A 1 120 ? -12.131 -13.559 35.069 1.00 43.44 120 LYS A CA 1
ATOM 964 C C . LYS A 1 120 ? -13.344 -14.448 34.777 1.00 43.44 120 LYS 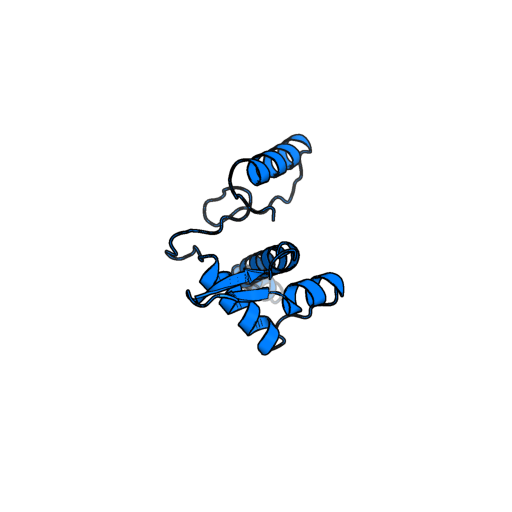A C 1
ATOM 966 O O . LYS A 1 120 ? -13.915 -15.004 35.709 1.00 43.44 120 LYS A O 1
ATOM 971 N N . ARG A 1 121 ? -13.724 -14.617 33.505 1.00 45.12 121 ARG A N 1
ATOM 972 C CA . ARG A 1 121 ? -14.871 -15.462 33.126 1.00 45.12 121 ARG A CA 1
ATOM 973 C C . ARG A 1 121 ? -14.599 -16.961 33.273 1.00 45.12 121 ARG A C 1
ATOM 975 O O . ARG A 1 121 ? -15.535 -17.696 33.546 1.00 45.12 121 ARG A O 1
ATOM 982 N N . LEU A 1 122 ? -13.345 -17.390 33.132 1.00 46.53 122 LEU A N 1
ATOM 983 C CA . LEU A 1 122 ? -12.943 -18.792 33.301 1.00 46.53 122 LEU A CA 1
ATOM 984 C C . LEU A 1 122 ? -12.644 -19.155 34.761 1.00 46.53 122 LEU A C 1
ATOM 986 O O . LEU A 1 122 ? -12.839 -20.299 35.150 1.00 46.53 122 LEU A O 1
ATOM 990 N N . ALA A 1 123 ? -12.204 -18.197 35.582 1.00 47.28 123 ALA A N 1
ATOM 991 C CA . ALA A 1 123 ? -11.967 -18.437 37.007 1.00 47.28 123 ALA A CA 1
ATOM 992 C C . ALA A 1 123 ? -13.272 -18.495 37.828 1.00 47.28 123 ALA A C 1
ATOM 994 O O . ALA A 1 123 ? -13.341 -19.210 38.819 1.00 47.28 123 ALA A O 1
ATOM 995 N N . SER A 1 124 ? -14.320 -17.781 37.398 1.00 45.66 124 SER A N 1
ATOM 996 C CA . SER A 1 124 ? -15.622 -17.754 38.085 1.00 45.66 124 SER A CA 1
ATOM 997 C C . SER A 1 124 ? -16.519 -18.963 37.782 1.00 45.66 124 SER A C 1
ATOM 999 O O . SER A 1 124 ? -17.546 -19.114 38.432 1.00 45.66 124 SER A O 1
ATOM 1001 N N . SER A 1 125 ? -16.178 -19.801 36.796 1.00 47.06 125 SER A N 1
ATOM 1002 C CA . SER A 1 125 ? -16.918 -21.037 36.484 1.00 47.06 125 SER A CA 1
ATOM 1003 C C . SER A 1 125 ? -16.411 -22.269 37.246 1.00 47.06 125 SER A C 1
ATOM 1005 O O . SER A 1 125 ? -16.905 -23.366 37.012 1.00 47.06 125 SER A O 1
ATOM 1007 N N . TYR A 1 126 ? -15.423 -22.093 38.128 1.00 47.22 126 TYR A N 1
ATOM 1008 C CA . TYR A 1 126 ? -14.880 -23.124 39.020 1.00 47.22 126 TYR A CA 1
ATOM 1009 C C . TYR A 1 126 ? -14.946 -22.672 40.491 1.00 47.22 126 TYR A C 1
ATOM 1011 O O . TYR A 1 126 ? -14.001 -22.872 41.250 1.00 47.22 126 TYR A O 1
ATOM 1019 N N . SER A 1 127 ? -16.030 -21.988 40.871 1.00 42.44 127 SER A N 1
ATOM 1020 C CA . SER A 1 127 ? -16.362 -21.650 42.265 1.00 42.44 127 SER A CA 1
ATOM 1021 C C . SER A 1 127 ? -17.633 -22.373 42.674 1.00 42.44 127 SER A C 1
ATOM 1023 O O . SER A 1 127 ? -18.579 -22.339 41.855 1.00 42.44 127 SER A O 1
#

pLDDT: mean 81.51, std 17.28, range [36.91, 96.5]

Radius of gyration: 18.52 Å; chains: 1; bounding box: 43×37×61 Å

Sequence (127 aa):
APERNGTVGGIVLQKFRELRYPELYRDDKGKEGWYTSASAKPPKIDRYNMLKQYEEAIRLRATVVRSFEAIGEMSTFIRSDGGKYKALSGRMDDRVLARAITWQIRSTKPRGTFGFGSYKRLASSYS

Foldseek 3Di:
DQEPPPDVSVVVVVVCVVVVPPDFDADPVRHGHDYADPDDDPPHHHPLRLLVVVVVCVVVVVDDDPDPLQVVQVVQFDQDPVRDTDGDPPGDCVSSSVVSSVVSVVVPPPPDPPDPVVVVVVVVVVD